Protein AF-U2KTI5-F1 (afdb_monomer_lite)

pLDDT: mean 80.04, std 19.04, range [37.47, 97.38]

Sequence (122 aa):
MKQLRLILVIILSACWVGSWAKGKQTITINGLTIGKSAKKITFSGEKAMITYADGSKQTENMGLIQLSFTYSTNGGIKKIETAGQKLVDNRLYNLNGQYVGTTLNGLSKGVYIVNGKKVVVK

Organism: NCBI:txid1395125

Structure (mmCIF, N/CA/C/O backbone):
data_AF-U2KTI5-F1
#
_entry.id   AF-U2KTI5-F1
#
loop_
_atom_site.group_PDB
_atom_site.id
_atom_site.type_symbol
_atom_site.label_atom_id
_atom_site.label_alt_id
_atom_site.label_comp_id
_atom_site.label_asym_id
_atom_site.label_entity_id
_atom_site.label_seq_id
_atom_site.pdbx_PDB_ins_code
_atom_site.Cartn_x
_atom_site.Cartn_y
_atom_site.Cartn_z
_atom_site.occupancy
_atom_site.B_iso_or_equiv
_atom_site.auth_seq_id
_atom_site.auth_comp_id
_atom_site.auth_asym_id
_atom_site.auth_atom_id
_atom_site.pdbx_PDB_model_num
ATOM 1 N N . MET A 1 1 ? -39.304 29.414 32.001 1.00 49.84 1 MET A N 1
ATOM 2 C CA . MET A 1 1 ? -38.518 29.739 30.781 1.00 49.84 1 MET A CA 1
ATOM 3 C C . MET A 1 1 ? -36.990 29.784 30.968 1.00 49.84 1 MET A C 1
ATOM 5 O O . MET A 1 1 ? -36.298 29.998 29.982 1.00 49.84 1 MET A O 1
ATOM 9 N N . LYS A 1 2 ? -36.426 29.578 32.174 1.00 47.81 2 LYS A N 1
ATOM 10 C CA . LYS A 1 2 ? -34.960 29.639 32.389 1.00 47.81 2 LYS A CA 1
ATOM 11 C C . LYS A 1 2 ? -34.228 28.293 32.242 1.00 47.81 2 LYS A C 1
ATOM 13 O O . LYS A 1 2 ? -33.089 28.296 31.804 1.00 47.81 2 LYS A O 1
ATOM 18 N N . GLN A 1 3 ? -34.899 27.160 32.468 1.00 47.25 3 GLN A N 1
ATOM 19 C CA . GLN A 1 3 ? -34.294 25.824 32.296 1.00 47.25 3 GLN A CA 1
ATOM 20 C C . GLN A 1 3 ? -34.323 25.312 30.845 1.00 47.25 3 GLN A C 1
ATOM 22 O O . GLN A 1 3 ? -33.566 24.423 30.475 1.00 47.25 3 GLN A O 1
ATOM 27 N N . LEU A 1 4 ? -35.159 25.915 29.991 1.00 41.03 4 LEU A N 1
ATOM 28 C CA . LEU A 1 4 ? -35.308 25.507 28.590 1.00 41.03 4 LEU A CA 1
ATOM 29 C C . LEU A 1 4 ? -34.203 26.083 27.683 1.00 41.03 4 LEU A C 1
ATOM 31 O O . LEU A 1 4 ? -33.927 25.541 26.621 1.00 41.03 4 LEU A O 1
ATOM 35 N N . ARG A 1 5 ? -33.524 27.153 28.123 1.00 48.78 5 ARG A N 1
ATOM 36 C CA . ARG A 1 5 ? -32.385 27.745 27.398 1.00 48.78 5 ARG A CA 1
ATOM 37 C C . ARG A 1 5 ? -31.052 27.058 27.701 1.00 48.78 5 ARG A C 1
ATOM 39 O O . ARG A 1 5 ? -30.115 27.231 26.935 1.00 48.78 5 ARG A O 1
ATOM 46 N N . LEU A 1 6 ? -30.975 26.259 28.768 1.00 42.41 6 LEU A N 1
ATOM 47 C CA . LEU A 1 6 ? -29.752 25.542 29.141 1.00 42.41 6 LEU A CA 1
ATOM 48 C C . LEU A 1 6 ? -29.602 24.211 28.381 1.00 42.41 6 LEU A C 1
ATOM 50 O O . LEU A 1 6 ? -28.490 23.796 28.079 1.00 42.41 6 LEU A O 1
ATOM 54 N N . ILE A 1 7 ? -30.715 23.587 27.981 1.00 48.72 7 ILE A N 1
ATOM 55 C CA . ILE A 1 7 ? -30.703 22.329 27.212 1.00 48.72 7 ILE A CA 1
ATOM 56 C C . ILE A 1 7 ? -30.399 22.570 25.722 1.00 48.72 7 ILE A C 1
ATOM 58 O O . ILE A 1 7 ? -29.814 21.713 25.065 1.00 48.72 7 ILE A O 1
ATOM 62 N N . LEU A 1 8 ? -30.692 23.763 25.191 1.00 40.72 8 LEU A N 1
ATOM 63 C CA . LEU A 1 8 ? -30.407 24.093 23.788 1.00 40.72 8 LEU A CA 1
ATOM 64 C C . LEU A 1 8 ? -28.921 24.413 23.524 1.00 40.72 8 LEU A C 1
ATOM 66 O O . LEU A 1 8 ? -28.464 24.296 22.393 1.00 40.72 8 LEU A O 1
ATOM 70 N N . VAL A 1 9 ? -28.143 24.763 24.554 1.00 46.03 9 VAL A N 1
ATOM 71 C CA . VAL A 1 9 ? -26.708 25.089 24.412 1.00 46.03 9 VAL A CA 1
ATOM 72 C C . VAL A 1 9 ? -25.822 23.835 24.441 1.00 46.03 9 VAL A C 1
ATOM 74 O O . VAL A 1 9 ? -24.767 23.818 23.815 1.00 46.03 9 VAL A O 1
ATOM 77 N N . ILE A 1 10 ? -26.270 22.749 25.079 1.00 49.56 10 ILE A N 1
ATOM 78 C CA . ILE A 1 10 ? -25.504 21.491 25.174 1.00 49.56 10 ILE A CA 1
ATOM 79 C C . ILE A 1 10 ? -25.596 20.667 23.874 1.00 49.56 10 ILE A C 1
ATOM 81 O O . ILE A 1 10 ? -24.689 19.904 23.556 1.00 49.56 10 ILE A O 1
ATOM 85 N N . ILE A 1 11 ? -26.642 20.863 23.063 1.00 46.25 11 ILE A N 1
ATOM 86 C CA . ILE A 1 11 ? -26.827 20.121 21.801 1.00 46.25 11 ILE A CA 1
ATOM 87 C C . ILE A 1 11 ? -26.007 20.734 20.645 1.00 46.25 11 ILE A C 1
ATOM 89 O O . ILE A 1 11 ? -25.688 20.044 19.680 1.00 46.25 11 ILE A O 1
ATOM 93 N N . LEU A 1 12 ? -25.578 21.997 20.755 1.00 44.44 12 LEU A N 1
ATOM 94 C CA . LEU A 1 12 ? -24.786 22.682 19.722 1.00 44.44 12 LEU A CA 1
ATOM 95 C C . LEU A 1 12 ? -23.259 22.605 19.918 1.00 44.44 12 LEU A C 1
ATOM 97 O O . LEU A 1 12 ? -22.524 23.042 19.035 1.00 44.44 12 LEU A O 1
ATOM 101 N N . SER A 1 13 ? -22.757 22.023 21.016 1.00 51.00 13 SER A N 1
ATOM 102 C CA . SER A 1 13 ? -21.311 21.972 21.308 1.00 51.00 13 SER A CA 1
ATOM 103 C C . SER A 1 13 ? -20.617 20.650 20.953 1.00 51.00 13 SER A C 1
ATOM 105 O O . SER A 1 13 ? -19.442 20.487 21.272 1.00 51.00 13 SER A O 1
ATOM 107 N N . ALA A 1 14 ? -21.304 19.693 20.322 1.00 46.16 14 ALA A N 1
ATOM 108 C CA . ALA A 1 14 ? -20.728 18.376 20.021 1.00 46.16 14 ALA A CA 1
ATOM 109 C C . ALA A 1 14 ? -20.259 18.205 18.566 1.00 46.16 14 ALA A C 1
ATOM 111 O O . ALA A 1 14 ? -19.732 17.151 18.214 1.00 46.16 14 ALA A O 1
ATOM 112 N N . CYS A 1 15 ? -20.388 19.227 17.714 1.00 45.28 15 CYS A N 1
ATOM 113 C CA . CYS A 1 15 ? -19.847 19.166 16.357 1.00 45.28 15 CYS A CA 1
ATOM 114 C C . CYS A 1 15 ? -18.360 19.557 16.355 1.00 45.28 15 CYS A C 1
ATOM 116 O O . CYS A 1 15 ? -17.952 20.562 15.774 1.00 45.28 15 CYS A O 1
ATOM 118 N N . TRP A 1 16 ? -17.527 18.751 17.022 1.00 37.47 16 TRP A N 1
ATOM 119 C CA . TRP A 1 16 ? -16.108 18.695 16.690 1.00 37.47 16 TRP A CA 1
ATOM 120 C C . TRP A 1 16 ? -15.980 18.055 15.310 1.00 37.47 16 TRP A C 1
ATOM 122 O O . TRP A 1 16 ? -15.803 16.847 15.161 1.00 37.47 16 TRP A O 1
ATOM 132 N N . VAL A 1 17 ? -16.066 18.892 14.281 1.00 46.31 17 VAL A N 1
ATOM 133 C CA . VAL A 1 17 ? -15.592 18.569 12.938 1.00 46.31 17 VAL A CA 1
ATOM 134 C C . VAL A 1 17 ? -14.066 18.507 12.970 1.00 46.31 17 VAL A C 1
ATOM 136 O O . VAL A 1 17 ? -13.360 19.411 12.530 1.00 46.31 17 VAL A O 1
ATOM 139 N N . GLY A 1 18 ? -13.534 17.424 13.537 1.00 53.00 18 GLY A N 1
ATOM 140 C CA . GLY A 1 18 ? -12.148 17.050 13.306 1.00 53.00 18 GLY A CA 1
ATOM 141 C C . GLY A 1 18 ? -11.966 16.899 11.800 1.00 53.00 18 GLY A C 1
ATOM 142 O O . GLY A 1 18 ? -12.618 16.064 11.179 1.00 53.00 18 GLY A O 1
ATOM 143 N N . SER A 1 19 ? -11.132 17.737 11.190 1.00 49.94 19 SER A N 1
ATOM 144 C CA . SER A 1 19 ? -10.682 17.506 9.821 1.00 49.94 19 SER A CA 1
ATOM 145 C C . SER A 1 19 ? -9.795 16.271 9.839 1.00 49.94 19 SER A C 1
ATOM 147 O O . SER A 1 19 ? -8.612 16.334 10.169 1.00 49.94 19 SER A O 1
ATOM 149 N N . TRP A 1 20 ? -10.385 15.124 9.526 1.00 52.97 20 TRP A N 1
ATOM 150 C CA . TRP A 1 20 ? -9.631 13.912 9.275 1.00 52.97 20 TRP A CA 1
ATOM 151 C C . TRP A 1 20 ? -8.866 14.140 7.974 1.00 52.97 20 TRP A C 1
ATOM 153 O O . TRP A 1 20 ? -9.464 14.382 6.922 1.00 52.97 20 TRP A O 1
ATOM 163 N N . ALA A 1 21 ? -7.532 14.069 8.035 1.00 49.94 21 ALA A N 1
ATOM 164 C CA . ALA A 1 21 ? -6.719 13.832 6.843 1.00 49.94 21 ALA A CA 1
ATOM 165 C C . ALA A 1 21 ? -7.380 12.714 6.025 1.00 49.94 21 ALA A C 1
ATOM 167 O O . ALA A 1 21 ? -7.980 11.844 6.651 1.00 49.94 21 ALA A O 1
ATOM 168 N N . LYS A 1 22 ? -7.294 12.733 4.678 1.00 56.19 22 LYS A N 1
ATOM 169 C CA . LYS A 1 22 ? -7.894 11.729 3.763 1.00 56.19 22 LYS A CA 1
ATOM 170 C C . LYS A 1 22 ? -7.481 10.303 4.160 1.00 56.19 22 LYS A C 1
ATOM 172 O O . LYS A 1 22 ? -6.574 9.700 3.587 1.00 56.19 22 LYS A O 1
ATOM 177 N N . GLY A 1 23 ? -8.141 9.790 5.186 1.00 57.38 23 GLY A N 1
ATOM 178 C CA . GLY A 1 23 ? -7.891 8.530 5.829 1.00 57.38 23 GLY A CA 1
ATOM 179 C C . GLY A 1 23 ? -8.506 7.514 4.914 1.00 57.38 23 GLY A C 1
ATOM 180 O O . GLY A 1 23 ? -9.719 7.431 4.778 1.00 57.38 23 GLY A O 1
ATOM 181 N N . LYS A 1 24 ? -7.648 6.762 4.240 1.00 75.56 24 LYS A N 1
ATOM 182 C CA . LYS A 1 24 ? -8.062 5.663 3.377 1.00 75.56 24 LYS A CA 1
ATOM 183 C C . LYS A 1 24 ? -8.707 4.526 4.172 1.00 75.56 24 LYS A C 1
ATOM 185 O O . LYS A 1 24 ? -9.164 3.585 3.555 1.00 75.56 24 LYS A O 1
ATOM 190 N N . GLN A 1 25 ? -8.715 4.588 5.504 1.00 86.00 25 GLN A N 1
ATOM 191 C CA . GLN A 1 25 ? -9.326 3.613 6.397 1.00 86.00 25 GLN A CA 1
ATOM 192 C C . GLN A 1 25 ? -10.706 4.103 6.852 1.00 86.00 25 GLN A C 1
ATOM 194 O O . GLN A 1 25 ? -10.823 5.193 7.407 1.00 86.00 25 GLN A O 1
ATOM 199 N N . THR A 1 26 ? -11.724 3.270 6.670 1.00 88.44 26 THR A N 1
ATOM 200 C CA . THR A 1 26 ? -13.082 3.470 7.185 1.00 88.44 26 THR A CA 1
ATOM 201 C C . THR A 1 26 ? -13.400 2.350 8.163 1.00 88.44 26 THR A C 1
ATOM 203 O O . THR A 1 26 ? -13.240 1.175 7.832 1.00 88.44 26 THR A O 1
ATOM 206 N N . ILE A 1 27 ? -13.830 2.718 9.368 1.00 90.31 27 ILE A N 1
ATOM 207 C CA . ILE A 1 27 ? -14.256 1.783 10.411 1.00 90.31 27 ILE A CA 1
ATOM 208 C C . ILE A 1 27 ? -15.756 1.956 10.591 1.00 90.31 27 ILE A C 1
ATOM 210 O O . ILE A 1 27 ? -16.210 3.072 10.837 1.00 90.31 27 ILE A O 1
ATOM 214 N N . THR A 1 28 ? -16.502 0.862 10.516 1.00 91.50 28 THR A N 1
ATOM 215 C CA . THR A 1 28 ? -17.936 0.840 10.800 1.00 91.50 28 THR A CA 1
ATOM 216 C C . THR A 1 28 ? -18.194 -0.155 11.920 1.00 91.50 28 THR A C 1
ATOM 218 O O . THR A 1 28 ? -17.706 -1.282 11.869 1.00 91.50 28 THR A O 1
ATOM 221 N N . ILE A 1 29 ? -18.953 0.252 12.933 1.00 92.25 29 ILE A N 1
ATOM 222 C CA . ILE A 1 29 ? -19.371 -0.609 14.039 1.00 92.25 29 ILE A CA 1
ATOM 223 C C . ILE A 1 29 ? -20.884 -0.533 14.142 1.00 92.25 29 ILE A C 1
ATOM 225 O O . ILE A 1 29 ? -21.434 0.555 14.301 1.00 92.25 29 ILE A O 1
ATOM 229 N N . ASN A 1 30 ? -21.557 -1.679 14.044 1.00 91.88 30 ASN A N 1
ATOM 230 C CA . ASN A 1 30 ? -23.020 -1.757 14.079 1.00 91.88 30 ASN A CA 1
ATOM 231 C C . ASN A 1 30 ? -23.686 -0.804 13.058 1.00 91.88 30 ASN A C 1
ATOM 233 O O . ASN A 1 30 ? -24.645 -0.099 13.361 1.00 91.88 30 ASN A O 1
ATOM 237 N N . GLY A 1 31 ? -23.102 -0.705 11.859 1.00 88.88 31 GLY A N 1
ATOM 238 C CA . GLY A 1 31 ? -23.564 0.196 10.796 1.00 88.88 31 GLY A CA 1
ATOM 239 C C . GLY A 1 31 ? -23.189 1.676 10.963 1.00 88.88 31 GLY A C 1
ATOM 240 O O . GLY A 1 31 ? -23.404 2.453 10.036 1.00 88.88 31 GLY A O 1
ATOM 241 N N . LEU A 1 32 ? -22.589 2.079 12.088 1.00 90.25 32 LEU A N 1
ATOM 242 C CA . LEU A 1 32 ? -22.170 3.459 12.340 1.00 90.25 32 LEU A CA 1
ATOM 243 C C . LEU A 1 32 ? -20.698 3.670 11.991 1.00 90.25 32 LEU A C 1
ATOM 245 O O . LEU A 1 32 ? -19.819 2.969 12.496 1.00 90.25 32 LEU A O 1
ATOM 249 N N . THR A 1 33 ? -20.420 4.670 11.156 1.00 89.44 33 THR A N 1
ATOM 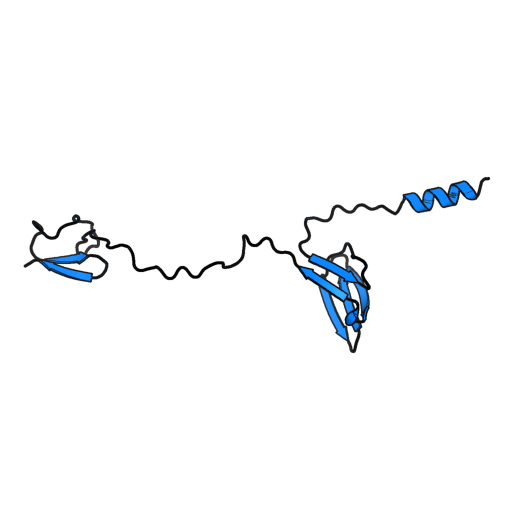250 C CA . THR A 1 33 ? -19.048 5.057 10.817 1.00 89.44 33 THR A CA 1
ATOM 251 C C . THR A 1 33 ? -18.372 5.711 12.014 1.00 89.44 33 THR A C 1
ATOM 253 O O . THR A 1 33 ? -18.821 6.738 12.522 1.00 89.44 33 THR A O 1
ATOM 256 N N . ILE A 1 34 ? -17.242 5.149 12.426 1.00 89.25 34 ILE A N 1
ATOM 257 C CA . ILE A 1 34 ? -16.397 5.703 13.473 1.00 89.25 34 ILE A CA 1
ATOM 258 C C . ILE A 1 34 ? -15.352 6.596 12.813 1.00 89.25 34 ILE A C 1
ATOM 260 O O . ILE A 1 34 ? -14.467 6.125 12.097 1.00 89.25 34 ILE A O 1
ATOM 264 N N . GLY A 1 35 ? -15.429 7.898 13.081 1.00 86.69 35 GLY A N 1
ATOM 265 C CA . GLY A 1 35 ? -14.373 8.845 12.737 1.00 86.69 35 GLY A CA 1
ATOM 266 C C . GLY A 1 35 ? -13.186 8.643 13.668 1.00 86.69 35 GLY A C 1
ATOM 267 O O . GLY A 1 35 ? -13.007 9.440 14.572 1.00 86.69 35 GLY A O 1
ATOM 268 N N . LYS A 1 36 ? -12.461 7.529 13.528 1.00 89.56 36 LYS A N 1
ATOM 269 C CA . LYS A 1 36 ? -11.179 7.214 14.175 1.00 89.56 36 LYS A CA 1
ATOM 270 C C . LYS A 1 36 ? -10.382 6.286 13.267 1.00 89.56 36 LYS A C 1
ATOM 272 O O . LYS A 1 36 ? -10.930 5.637 12.382 1.00 89.56 36 LYS A O 1
ATOM 277 N N . SER A 1 37 ? -9.081 6.188 13.512 1.00 89.50 37 SER A N 1
ATOM 278 C CA . SER A 1 37 ? -8.212 5.225 12.829 1.00 89.50 37 SER A CA 1
ATOM 279 C C . SER A 1 37 ? -7.782 4.128 13.794 1.00 89.50 37 SER A C 1
ATOM 281 O O . SER A 1 37 ? -7.489 4.404 14.959 1.00 89.50 37 SER A O 1
ATOM 283 N N . ALA A 1 38 ? -7.747 2.883 13.328 1.00 92.06 38 ALA A N 1
ATOM 284 C CA . ALA A 1 38 ? -7.369 1.733 14.139 1.00 92.06 38 ALA A CA 1
ATOM 285 C C . ALA A 1 38 ? -5.843 1.617 14.205 1.00 92.06 38 ALA A C 1
ATOM 287 O O . ALA A 1 38 ? -5.165 1.641 13.180 1.00 92.06 38 ALA A O 1
ATOM 288 N N . LYS A 1 39 ? -5.313 1.450 15.417 1.00 93.56 39 LYS A N 1
ATOM 289 C CA . LYS A 1 39 ? -3.892 1.215 15.702 1.00 93.56 39 LYS A CA 1
ATOM 290 C C . LYS A 1 39 ? -3.595 -0.264 15.937 1.00 93.56 39 LYS A C 1
ATOM 292 O O . LYS A 1 39 ? -2.554 -0.758 15.519 1.00 93.56 39 LYS A O 1
ATOM 297 N N . LYS A 1 40 ? -4.489 -0.968 16.633 1.00 94.75 40 LYS A N 1
ATOM 298 C CA . LYS A 1 40 ? -4.360 -2.397 16.949 1.00 94.75 40 LYS A CA 1
ATOM 299 C C . LYS A 1 40 ? -5.745 -3.017 17.052 1.00 94.75 40 LYS A C 1
ATOM 301 O O . LYS A 1 40 ? -6.647 -2.386 17.589 1.00 94.75 40 LYS A O 1
ATOM 306 N N . ILE A 1 41 ? -5.894 -4.253 16.592 1.00 95.44 41 ILE A N 1
ATOM 307 C CA . ILE A 1 41 ? -7.093 -5.058 16.824 1.00 95.44 41 ILE A CA 1
ATOM 308 C C . ILE A 1 41 ? -6.658 -6.328 17.551 1.00 95.44 41 ILE A C 1
ATOM 310 O O . ILE A 1 41 ? -5.652 -6.936 17.188 1.00 95.44 41 ILE A O 1
ATOM 314 N N . THR A 1 42 ? -7.375 -6.698 18.605 1.00 96.94 42 THR A N 1
ATOM 315 C CA . THR A 1 42 ? -7.163 -7.950 19.340 1.00 96.94 42 THR A CA 1
ATOM 316 C C . THR A 1 42 ? -8.458 -8.729 19.409 1.00 96.94 42 THR A C 1
ATOM 318 O O . THR A 1 42 ? -9.495 -8.152 19.725 1.00 96.94 42 THR A O 1
ATOM 321 N N . PHE A 1 43 ? -8.379 -10.030 19.167 1.00 96.38 43 PHE A N 1
ATOM 322 C CA . PHE A 1 43 ? -9.524 -10.932 19.145 1.00 96.38 43 PHE A CA 1
ATOM 323 C C . PHE A 1 43 ? -9.506 -11.811 20.395 1.00 96.38 43 PHE A C 1
ATOM 325 O O . PHE A 1 43 ? -8.444 -12.280 20.803 1.00 96.38 43 PHE A O 1
ATOM 332 N N . SER A 1 44 ? -10.668 -11.999 21.016 1.00 95.31 44 SER A N 1
ATOM 333 C CA . SER A 1 44 ? -10.849 -12.883 22.166 1.00 95.31 44 SER A CA 1
ATOM 334 C C . SER A 1 44 ? -12.258 -13.468 22.137 1.00 95.31 44 SER A C 1
ATOM 336 O O . SER A 1 44 ? -13.245 -12.742 22.295 1.00 95.31 44 SER A O 1
ATOM 338 N N . GLY A 1 45 ? -12.350 -14.778 21.898 1.00 95.12 45 GLY A N 1
ATOM 339 C CA . GLY A 1 45 ? -13.623 -15.443 21.621 1.00 95.12 45 GLY A CA 1
ATOM 340 C C . GLY A 1 45 ? -14.337 -14.793 20.433 1.00 95.12 45 GLY A C 1
ATOM 341 O O . GLY A 1 45 ? -13.737 -14.583 19.384 1.00 95.12 45 GLY A O 1
ATOM 342 N N . GLU A 1 46 ? -15.603 -14.428 20.625 1.00 95.81 46 GLU A N 1
ATOM 343 C CA . GLU A 1 46 ? -16.456 -13.790 19.607 1.00 95.81 46 GLU A CA 1
ATOM 344 C C . GLU A 1 46 ? -16.291 -12.262 19.517 1.00 95.81 46 GLU A C 1
ATOM 346 O O . GLU A 1 46 ? -16.959 -11.591 18.723 1.00 95.81 46 GLU A O 1
ATOM 351 N N . LYS A 1 47 ? -15.439 -11.676 20.366 1.00 96.50 47 LYS A N 1
ATOM 352 C CA . LYS A 1 47 ? -15.272 -10.225 20.479 1.00 96.50 47 LYS A CA 1
ATOM 353 C C . LYS A 1 47 ? -13.941 -9.774 19.898 1.00 96.50 47 LYS A C 1
ATOM 355 O O . LYS A 1 47 ? -12.912 -10.436 20.033 1.00 96.50 47 LYS A O 1
ATOM 360 N N . ALA A 1 48 ? -13.953 -8.583 19.318 1.00 96.50 48 ALA A N 1
ATOM 361 C CA . ALA A 1 48 ? -12.762 -7.862 18.906 1.00 96.50 48 ALA A CA 1
ATOM 362 C C . ALA A 1 48 ? -12.683 -6.528 19.646 1.00 96.50 48 ALA A C 1
ATOM 364 O O . ALA A 1 48 ? -13.662 -5.791 19.737 1.00 96.50 48 ALA A O 1
ATOM 365 N N . MET A 1 49 ? -11.496 -6.216 20.161 1.00 96.38 49 MET A N 1
ATOM 366 C CA . MET A 1 49 ? -11.171 -4.912 20.720 1.00 96.38 49 MET A CA 1
ATOM 367 C C . MET A 1 49 ? -10.305 -4.139 19.734 1.00 96.38 49 MET A C 1
ATOM 369 O O . MET A 1 49 ? -9.195 -4.558 19.398 1.00 96.38 49 MET A O 1
ATOM 373 N N . ILE A 1 50 ? -10.797 -2.981 19.315 1.00 96.12 50 ILE A N 1
ATOM 374 C CA . ILE A 1 50 ? -10.068 -2.009 18.514 1.00 96.12 50 ILE A CA 1
ATOM 375 C C . ILE A 1 50 ? -9.424 -1.017 19.475 1.00 96.12 50 ILE A C 1
ATOM 377 O O . ILE A 1 50 ? -10.099 -0.374 20.270 1.00 96.12 50 ILE A O 1
ATOM 381 N N . THR A 1 51 ? -8.104 -0.893 19.408 1.00 96.62 51 THR A N 1
ATOM 382 C CA . THR A 1 51 ? -7.369 0.238 19.973 1.00 96.62 51 THR A CA 1
ATOM 383 C C . THR A 1 51 ? -7.171 1.255 18.863 1.00 96.62 51 THR A C 1
ATOM 385 O O . THR A 1 51 ? -6.552 0.942 17.843 1.00 96.62 51 THR A O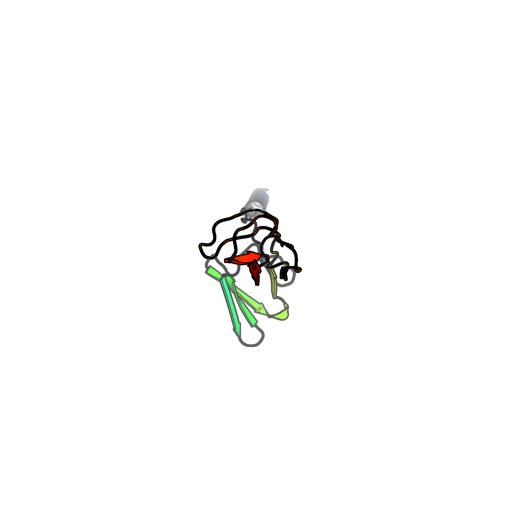 1
ATOM 388 N N . TYR A 1 52 ? -7.690 2.459 19.050 1.00 94.62 52 TYR A N 1
ATOM 389 C CA . TYR A 1 52 ? -7.589 3.548 18.092 1.00 94.62 52 TYR A CA 1
ATOM 390 C C . TYR A 1 52 ? -6.249 4.289 18.210 1.00 94.62 52 TYR A C 1
ATOM 392 O O . TYR A 1 52 ? -5.484 4.109 19.162 1.00 94.62 52 TYR A O 1
ATOM 400 N N . ALA A 1 53 ? -5.941 5.119 17.215 1.00 91.75 53 ALA A N 1
ATOM 401 C CA . ALA A 1 53 ? -4.719 5.920 17.171 1.00 91.75 53 ALA A CA 1
ATOM 402 C C . ALA A 1 53 ? -4.608 6.912 18.343 1.00 91.75 53 ALA A C 1
ATOM 404 O O . ALA A 1 53 ? -3.505 7.133 18.838 1.00 91.75 53 ALA A O 1
ATOM 405 N N . ASP A 1 54 ? -5.740 7.429 18.830 1.00 92.06 54 ASP A N 1
ATOM 406 C CA . ASP A 1 54 ? -5.833 8.296 20.015 1.00 92.06 54 ASP A CA 1
ATOM 407 C C . ASP A 1 54 ? -5.677 7.536 21.350 1.00 92.06 54 ASP A C 1
ATOM 409 O O . ASP A 1 54 ? -5.755 8.129 22.421 1.00 92.06 54 ASP A O 1
ATOM 413 N N . GLY A 1 55 ? -5.466 6.216 21.301 1.00 92.94 55 GLY A N 1
ATOM 414 C CA . GLY A 1 55 ? -5.322 5.352 22.472 1.00 92.94 55 GLY A CA 1
ATOM 415 C C . GLY A 1 55 ? -6.642 4.881 23.085 1.00 92.94 55 GLY A C 1
ATOM 416 O O . GLY A 1 55 ? -6.616 3.986 23.934 1.00 92.94 55 GLY A O 1
ATOM 417 N N . SER A 1 56 ? -7.788 5.410 22.643 1.00 95.12 56 SER A N 1
ATOM 418 C CA . SER A 1 56 ? -9.096 4.915 23.074 1.00 95.12 56 SER A CA 1
ATOM 419 C C . SER A 1 56 ? -9.328 3.483 22.588 1.00 95.12 56 SER A C 1
ATOM 421 O O . SER A 1 56 ? -8.709 3.017 21.626 1.00 95.12 56 SER A O 1
ATOM 423 N N . LYS A 1 57 ? -10.201 2.753 23.284 1.00 95.62 57 LYS A N 1
ATOM 424 C CA . LYS A 1 57 ? -10.472 1.339 23.017 1.00 95.62 57 LYS A CA 1
ATOM 425 C C . LYS A 1 57 ? -11.968 1.105 22.912 1.00 95.62 57 LYS A C 1
ATOM 427 O O . LYS A 1 57 ? -12.731 1.721 23.648 1.00 95.62 57 LYS A O 1
ATOM 432 N N . GLN A 1 58 ? -12.367 0.195 22.036 1.00 94.00 58 GLN A N 1
ATOM 433 C CA . GLN A 1 58 ? -13.753 -0.235 21.896 1.00 94.00 58 GLN A CA 1
ATOM 434 C C . GLN A 1 58 ? -13.799 -1.734 21.623 1.00 94.00 58 GLN A C 1
ATOM 436 O O . GLN A 1 58 ? -13.056 -2.220 20.774 1.00 94.00 58 GLN A O 1
ATOM 441 N N . THR A 1 59 ? -14.653 -2.448 22.353 1.00 96.81 59 THR A N 1
ATOM 442 C CA . THR A 1 59 ? -14.804 -3.902 22.256 1.00 96.81 59 THR A CA 1
ATOM 443 C C . THR A 1 59 ? -16.211 -4.230 21.808 1.00 96.81 59 THR A C 1
ATOM 445 O O . THR A 1 59 ? -17.159 -3.876 22.498 1.00 96.81 59 THR A O 1
ATOM 448 N N . GLU A 1 60 ? -16.336 -4.938 20.693 1.00 96.00 60 GLU A N 1
ATOM 449 C CA . GLU A 1 60 ? -17.625 -5.294 20.099 1.00 96.00 60 GLU A CA 1
ATOM 450 C C . GLU A 1 60 ? -17.594 -6.724 19.569 1.00 96.00 60 GLU A C 1
ATOM 452 O O . GLU A 1 60 ? -16.532 -7.348 19.469 1.00 96.00 60 GLU A O 1
ATOM 457 N N . ASN A 1 61 ? -18.766 -7.259 19.230 1.00 97.06 61 ASN A N 1
ATOM 458 C CA . ASN A 1 61 ? -18.844 -8.529 18.518 1.00 97.06 61 ASN A CA 1
ATOM 459 C C . ASN A 1 61 ? -18.171 -8.393 17.139 1.00 97.06 61 ASN A C 1
ATOM 461 O O . ASN A 1 61 ? -18.398 -7.413 16.427 1.00 97.06 61 ASN A O 1
ATOM 465 N N . MET A 1 62 ? -17.359 -9.381 16.756 1.00 94.62 62 MET A N 1
ATOM 466 C CA . MET A 1 62 ? -16.635 -9.382 15.480 1.00 94.62 62 MET A CA 1
ATOM 467 C C . MET A 1 62 ? -17.560 -9.209 14.269 1.00 94.62 62 MET A C 1
ATOM 469 O O . MET A 1 62 ? -17.183 -8.528 13.320 1.00 94.62 62 MET A O 1
ATOM 473 N N . GLY A 1 63 ? -18.776 -9.762 14.318 1.00 93.75 63 GLY A N 1
ATOM 474 C CA . GLY A 1 63 ? -19.753 -9.663 13.231 1.00 93.75 63 GLY A CA 1
ATOM 475 C C . GLY A 1 63 ? -20.309 -8.255 13.000 1.00 93.75 63 GLY A C 1
ATOM 476 O O . GLY A 1 63 ? -20.903 -7.998 11.958 1.00 93.75 63 GLY A O 1
ATOM 477 N N . LEU A 1 64 ? -20.109 -7.332 13.946 1.00 94.31 64 LEU A N 1
ATOM 478 C CA . LEU A 1 64 ? -20.580 -5.948 13.847 1.00 94.31 64 LEU A CA 1
ATOM 479 C C . LEU A 1 64 ? -19.491 -4.977 13.388 1.00 94.31 64 LEU A C 1
ATOM 481 O O . LEU A 1 64 ? -19.793 -3.807 13.152 1.00 94.31 64 LEU A O 1
ATOM 485 N N . ILE A 1 65 ? -18.241 -5.433 13.290 1.00 93.94 65 ILE A N 1
ATOM 486 C CA . ILE A 1 65 ? -17.091 -4.596 12.954 1.00 93.94 65 ILE A CA 1
ATOM 487 C C . ILE A 1 65 ? -16.749 -4.780 11.478 1.00 93.94 65 ILE A C 1
ATOM 489 O O . ILE A 1 65 ? -16.441 -5.879 11.024 1.00 93.94 65 ILE A O 1
ATOM 493 N N . GLN A 1 66 ? -16.707 -3.676 10.741 1.00 92.38 66 GLN A N 1
ATOM 494 C CA . GLN A 1 66 ? -16.220 -3.630 9.370 1.00 92.38 66 GLN A CA 1
ATOM 495 C C . GLN A 1 66 ? -15.047 -2.658 9.267 1.00 92.38 66 GLN A C 1
ATOM 497 O O . GLN A 1 66 ? -15.092 -1.534 9.768 1.00 92.38 66 GLN A O 1
ATOM 502 N N . LEU A 1 67 ? -13.999 -3.097 8.572 1.00 91.62 67 LEU A N 1
ATOM 503 C CA . LEU A 1 67 ? -12.816 -2.302 8.288 1.00 91.62 67 LEU A CA 1
ATOM 504 C C . LEU A 1 67 ? -12.588 -2.270 6.779 1.00 91.62 67 LEU A C 1
ATOM 506 O O . LEU A 1 67 ? -12.344 -3.308 6.170 1.00 91.62 67 LEU A O 1
ATOM 510 N N . SER A 1 68 ? -12.665 -1.085 6.184 1.00 87.94 68 SER A N 1
ATOM 511 C CA . SER A 1 68 ? -12.455 -0.882 4.749 1.00 87.94 68 SER A CA 1
ATOM 512 C C . SER A 1 68 ? -11.234 -0.009 4.506 1.00 87.94 68 SER A C 1
ATOM 514 O O . SER A 1 68 ? -11.001 0.954 5.237 1.00 87.94 68 SER A O 1
ATOM 516 N N . PHE A 1 69 ? -10.465 -0.331 3.466 1.00 86.06 69 PHE A N 1
ATOM 517 C CA . PHE A 1 69 ? -9.304 0.448 3.051 1.00 86.06 69 PHE A CA 1
ATOM 518 C C . PHE A 1 69 ? -9.402 0.821 1.570 1.00 86.06 69 PHE A C 1
ATOM 520 O O . PHE A 1 69 ? -9.400 -0.047 0.702 1.00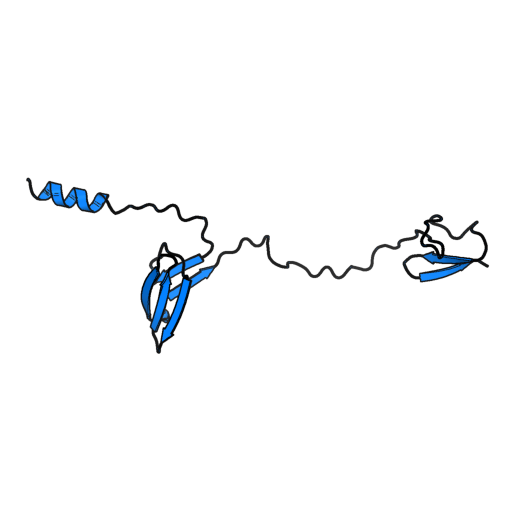 86.06 69 PHE A O 1
ATOM 527 N N . THR A 1 70 ? -9.439 2.114 1.268 1.00 79.38 70 THR A N 1
ATOM 528 C CA . THR A 1 70 ? -9.549 2.641 -0.093 1.00 79.38 70 THR A CA 1
ATOM 529 C C . THR A 1 70 ? -8.209 3.197 -0.545 1.00 79.38 70 THR A C 1
ATOM 531 O O . THR A 1 70 ? -7.854 4.340 -0.258 1.00 79.38 70 THR A O 1
ATOM 534 N N . TYR A 1 71 ? -7.441 2.414 -1.293 1.00 70.31 71 TYR A N 1
ATOM 535 C CA . TYR A 1 71 ? -6.211 2.900 -1.911 1.00 70.31 71 TYR A CA 1
ATOM 536 C C . TYR A 1 71 ? -6.498 3.472 -3.300 1.00 70.31 71 TYR A C 1
ATOM 538 O O . TYR A 1 71 ? -7.172 2.850 -4.114 1.00 70.31 71 TYR A O 1
ATOM 546 N N . SER A 1 72 ? -5.950 4.656 -3.596 1.00 66.88 72 SER A N 1
ATOM 547 C CA . SER A 1 72 ? -5.849 5.108 -4.986 1.00 66.88 72 SER A CA 1
ATOM 548 C C . SER A 1 72 ? -4.963 4.117 -5.736 1.00 66.88 72 SER A C 1
ATOM 550 O O . SER A 1 72 ? -3.855 3.811 -5.289 1.00 66.88 72 SER A O 1
ATOM 552 N N . THR A 1 73 ? -5.460 3.606 -6.859 1.00 63.31 73 THR A N 1
ATOM 553 C CA . THR A 1 73 ? -4.821 2.537 -7.633 1.00 63.31 73 THR A CA 1
ATOM 554 C C . THR A 1 73 ? -3.496 2.966 -8.268 1.00 63.31 73 THR A C 1
ATOM 556 O O . THR A 1 73 ? -2.847 2.149 -8.906 1.00 63.31 73 THR A O 1
ATOM 559 N N . ASN A 1 74 ? -3.046 4.212 -8.099 1.00 61.88 74 ASN A N 1
ATOM 560 C CA . ASN A 1 74 ? -1.808 4.736 -8.685 1.00 61.88 74 ASN A CA 1
ATOM 561 C C . ASN A 1 74 ? -0.507 4.174 -8.071 1.00 61.88 74 ASN A C 1
ATOM 563 O O . ASN A 1 74 ? 0.558 4.506 -8.574 1.00 61.88 74 ASN A O 1
ATOM 567 N N . GLY A 1 75 ? -0.566 3.348 -7.018 1.00 64.00 75 GLY A N 1
ATOM 568 C CA . GLY A 1 75 ? 0.626 2.838 -6.313 1.00 64.00 75 GL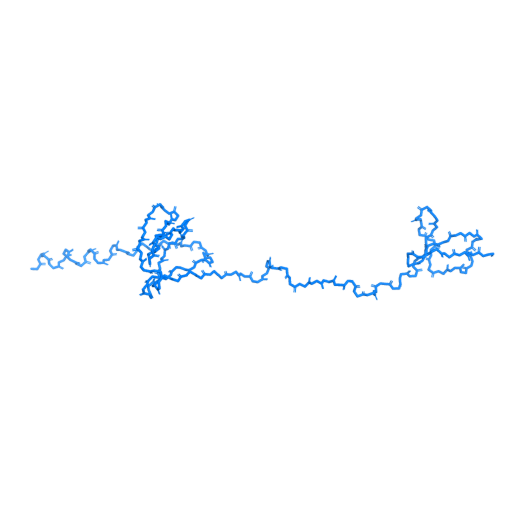Y A CA 1
ATOM 569 C C . GLY A 1 75 ? 0.817 1.315 -6.299 1.00 64.00 75 GLY A C 1
ATOM 570 O O . GLY A 1 75 ? 1.724 0.840 -5.626 1.00 64.00 75 GLY A O 1
ATOM 571 N N . GLY A 1 76 ? -0.039 0.542 -6.976 1.00 68.25 76 GLY A N 1
ATOM 572 C CA . GLY A 1 76 ? 0.101 -0.920 -7.062 1.00 68.25 76 GLY A CA 1
ATOM 573 C C . GLY A 1 76 ? 0.966 -1.362 -8.247 1.00 68.25 76 GLY A C 1
ATOM 574 O O . GLY A 1 76 ? 1.048 -0.653 -9.249 1.00 68.25 76 GLY A O 1
ATOM 575 N N . ILE A 1 77 ? 1.572 -2.552 -8.172 1.00 73.56 77 ILE A N 1
ATOM 576 C CA . ILE A 1 77 ? 2.234 -3.181 -9.327 1.00 73.56 77 ILE A CA 1
ATOM 577 C C . ILE A 1 77 ? 1.141 -3.564 -10.338 1.00 73.56 77 ILE A C 1
ATOM 579 O O . ILE A 1 77 ? 0.374 -4.492 -10.100 1.00 73.56 77 ILE A O 1
ATOM 583 N N . LYS A 1 78 ? 1.021 -2.809 -11.439 1.00 68.12 78 LYS A N 1
ATOM 584 C CA . LYS A 1 78 ? -0.093 -2.947 -12.400 1.00 68.12 78 LYS A CA 1
ATOM 585 C C . LYS A 1 78 ? 0.160 -3.933 -13.537 1.00 68.12 78 LYS A C 1
ATOM 587 O O . LYS A 1 78 ? -0.795 -4.404 -14.145 1.00 68.12 78 LYS A O 1
ATOM 592 N N . LYS A 1 79 ? 1.422 -4.186 -13.886 1.00 71.00 79 LYS A N 1
ATOM 593 C CA . LYS A 1 79 ? 1.779 -4.928 -15.097 1.00 71.00 79 LYS A CA 1
ATOM 594 C C . LYS A 1 79 ? 3.179 -5.516 -14.961 1.00 71.00 79 LYS A C 1
ATOM 596 O O . LYS A 1 79 ? 4.108 -4.796 -14.610 1.00 71.00 79 LYS A O 1
ATOM 601 N N . ILE A 1 80 ? 3.327 -6.801 -15.271 1.00 68.50 80 ILE A N 1
ATOM 602 C CA . ILE A 1 80 ? 4.630 -7.361 -15.629 1.00 68.50 80 ILE A CA 1
ATOM 603 C C . ILE A 1 80 ? 4.849 -6.943 -17.080 1.00 68.50 80 ILE A C 1
ATOM 605 O O . ILE A 1 80 ? 4.176 -7.444 -17.981 1.00 68.50 80 ILE A O 1
ATOM 609 N N . GLU A 1 81 ? 5.736 -5.981 -17.317 1.00 63.56 81 GLU A N 1
ATOM 610 C CA . GLU A 1 81 ? 6.267 -5.781 -18.659 1.00 63.56 81 GLU A CA 1
ATOM 611 C C . GLU A 1 81 ? 7.207 -6.948 -18.936 1.00 63.56 81 GLU A C 1
ATOM 613 O O . GLU A 1 81 ? 8.407 -6.888 -18.685 1.00 63.56 81 GLU A O 1
ATOM 618 N N . THR A 1 82 ? 6.662 -8.063 -19.429 1.00 59.88 82 THR A N 1
ATOM 619 C CA . THR A 1 82 ? 7.492 -8.955 -20.228 1.00 59.88 82 THR A CA 1
ATOM 620 C C . THR A 1 82 ? 7.987 -8.068 -21.351 1.00 59.88 82 THR A C 1
ATOM 622 O O . THR A 1 82 ? 7.158 -7.526 -22.084 1.00 59.88 82 THR A O 1
ATOM 625 N N . ALA A 1 83 ? 9.299 -7.834 -21.419 1.00 59.34 83 ALA A N 1
ATOM 626 C CA . ALA A 1 83 ? 9.914 -7.138 -22.531 1.00 59.34 83 ALA A CA 1
ATOM 627 C C . ALA A 1 83 ? 9.498 -7.897 -23.793 1.00 59.34 83 ALA A C 1
ATOM 629 O O . ALA A 1 83 ? 10.100 -8.908 -24.154 1.00 59.34 83 ALA A O 1
ATOM 630 N N . GLY A 1 84 ? 8.391 -7.469 -24.404 1.00 55.31 84 GLY A N 1
ATOM 631 C CA . GLY A 1 84 ? 7.980 -7.936 -25.707 1.00 55.31 84 GLY A CA 1
ATOM 632 C C . GLY A 1 84 ? 9.201 -7.710 -26.567 1.00 55.31 84 GLY A C 1
ATOM 633 O O . GLY A 1 84 ? 9.702 -6.589 -26.607 1.00 55.31 84 GLY A O 1
ATOM 634 N N . GLN A 1 85 ? 9.744 -8.796 -27.112 1.00 59.31 85 GLN A N 1
ATOM 635 C CA . GLN A 1 85 ? 10.966 -8.812 -27.900 1.00 59.31 85 GLN A CA 1
ATOM 636 C C . GLN A 1 85 ? 10.926 -7.700 -28.945 1.00 59.31 85 GLN A C 1
ATOM 638 O O . GLN A 1 85 ? 10.396 -7.879 -30.039 1.00 59.31 85 GLN A O 1
ATOM 643 N N . LYS A 1 86 ? 11.461 -6.531 -28.613 1.00 62.56 86 LYS A N 1
ATOM 644 C CA . LYS A 1 86 ? 11.672 -5.469 -29.577 1.00 62.56 86 LYS A CA 1
ATOM 645 C C . LYS A 1 86 ? 12.619 -4.444 -28.993 1.00 62.56 86 LYS A C 1
ATOM 647 O O . LYS A 1 86 ? 12.199 -3.520 -28.315 1.00 62.56 86 LYS A O 1
ATOM 652 N N . LEU A 1 87 ? 13.885 -4.579 -29.357 1.00 55.91 87 LEU A N 1
ATOM 653 C CA . LEU A 1 87 ? 14.413 -3.745 -30.426 1.00 55.91 87 LEU A CA 1
ATOM 654 C C . LEU A 1 87 ? 15.222 -4.669 -31.336 1.00 55.91 87 LEU A C 1
ATOM 656 O O . LEU A 1 87 ? 16.108 -5.378 -30.870 1.00 55.91 87 LEU A O 1
ATOM 660 N N . VAL A 1 88 ? 14.909 -4.686 -32.632 1.00 62.22 88 VAL A N 1
ATOM 661 C CA . VAL A 1 88 ? 15.898 -5.085 -33.638 1.00 62.22 88 VAL A CA 1
ATOM 662 C C . VAL A 1 88 ? 16.918 -3.954 -33.631 1.00 62.22 88 VAL A C 1
ATOM 664 O O . VAL A 1 88 ? 16.820 -2.994 -34.390 1.00 62.22 88 VAL A O 1
ATOM 667 N N . ASP A 1 89 ? 17.794 -3.983 -32.631 1.00 72.31 89 ASP A N 1
ATOM 668 C CA . ASP A 1 89 ? 18.846 -3.003 -32.484 1.00 72.31 89 ASP A CA 1
ATOM 669 C C . ASP A 1 89 ? 19.946 -3.369 -33.475 1.00 72.31 89 ASP A C 1
ATOM 671 O O . ASP A 1 89 ? 20.804 -4.213 -33.208 1.00 72.31 89 ASP A O 1
ATOM 675 N N . ASN A 1 90 ? 19.856 -2.765 -34.658 1.00 84.94 90 ASN A N 1
ATOM 676 C CA . ASN A 1 90 ? 20.850 -2.916 -35.713 1.00 84.94 90 ASN A CA 1
ATOM 677 C C . ASN A 1 90 ? 22.123 -2.114 -35.427 1.00 84.94 90 ASN A C 1
ATOM 679 O O . ASN A 1 90 ? 23.006 -2.090 -36.278 1.00 84.94 90 ASN A O 1
ATOM 683 N N . ARG A 1 91 ? 22.246 -1.445 -34.272 1.00 93.44 91 ARG A N 1
ATOM 684 C CA . ARG A 1 91 ? 23.510 -0.821 -33.887 1.00 93.44 91 ARG A CA 1
ATOM 685 C C . ARG A 1 91 ? 24.573 -1.901 -33.730 1.00 93.44 91 ARG A C 1
ATOM 687 O O . ARG A 1 91 ? 24.382 -2.898 -33.032 1.00 93.44 91 ARG A O 1
ATOM 694 N N . LEU A 1 92 ? 25.698 -1.679 -34.390 1.00 95.25 92 LEU A N 1
ATOM 695 C CA . LEU A 1 92 ? 26.879 -2.506 -34.275 1.00 95.25 92 LEU A CA 1
ATOM 696 C C . LEU A 1 92 ? 27.841 -1.897 -33.285 1.00 95.25 92 LEU A C 1
ATOM 698 O O . LEU A 1 92 ? 28.094 -0.690 -33.291 1.00 95.25 92 LEU A O 1
ATOM 702 N N . TYR A 1 93 ? 28.430 -2.777 -32.494 1.00 96.88 93 TYR A N 1
ATOM 703 C CA . TYR A 1 93 ? 29.479 -2.433 -31.561 1.00 96.88 93 TYR A CA 1
ATOM 704 C C . TYR A 1 93 ? 30.705 -3.297 -31.817 1.00 96.88 93 TYR A C 1
ATOM 706 O O . TYR A 1 93 ? 30.580 -4.474 -32.158 1.00 96.88 93 TYR A O 1
ATOM 714 N N . ASN A 1 94 ? 31.897 -2.734 -31.650 1.00 96.00 94 ASN A N 1
ATOM 715 C CA . ASN A 1 94 ? 33.109 -3.547 -31.571 1.00 96.00 94 ASN A CA 1
ATOM 716 C C . ASN A 1 94 ? 33.228 -4.211 -30.181 1.00 96.00 94 ASN A C 1
ATOM 718 O O . ASN A 1 94 ? 32.409 -3.979 -29.290 1.00 96.00 94 ASN A O 1
ATOM 722 N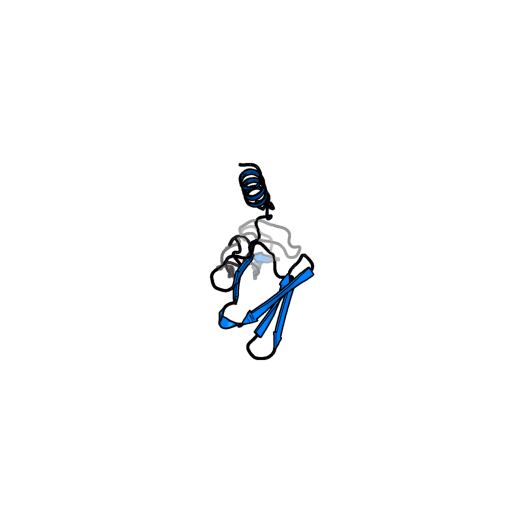 N . LEU A 1 95 ? 34.260 -5.034 -29.973 1.00 94.62 95 LEU A N 1
ATOM 723 C CA . LEU A 1 95 ? 34.466 -5.746 -28.701 1.00 94.62 95 LEU A CA 1
ATOM 724 C C . LEU A 1 95 ? 34.718 -4.827 -27.495 1.00 94.62 95 LEU A C 1
ATOM 726 O O . LEU A 1 95 ? 34.495 -5.251 -26.366 1.00 94.62 95 LEU A O 1
ATOM 730 N N . ASN A 1 96 ? 35.118 -3.575 -27.728 1.00 95.31 96 ASN A N 1
ATOM 731 C CA . ASN A 1 96 ? 35.271 -2.567 -26.677 1.00 95.31 96 ASN A CA 1
ATOM 732 C C . ASN A 1 96 ? 33.938 -1.880 -26.325 1.00 95.31 96 ASN A C 1
ATOM 734 O O . ASN A 1 96 ? 33.921 -0.944 -25.530 1.00 95.31 96 ASN A O 1
ATOM 738 N N . GLY A 1 97 ? 32.826 -2.294 -26.943 1.00 93.75 97 GLY A N 1
ATOM 739 C CA . GLY A 1 97 ? 31.507 -1.695 -26.743 1.00 93.75 97 GLY A CA 1
ATOM 740 C C . GLY A 1 97 ? 31.326 -0.343 -27.437 1.00 93.75 97 GLY A C 1
ATOM 741 O O . GLY A 1 97 ? 30.370 0.369 -27.137 1.00 93.75 97 GLY A O 1
ATOM 742 N N . GLN A 1 98 ? 32.214 0.035 -28.361 1.00 96.75 98 GLN A N 1
ATOM 743 C CA . GLN A 1 98 ? 32.098 1.289 -29.108 1.00 96.75 98 GLN A CA 1
ATOM 744 C C . GLN A 1 98 ? 31.130 1.113 -30.274 1.00 96.75 98 GLN A C 1
ATOM 746 O O . GLN A 1 98 ? 31.227 0.127 -31.001 1.00 96.75 98 GLN A O 1
ATOM 751 N N . TYR A 1 99 ? 30.227 2.074 -30.470 1.00 95.81 99 TYR A N 1
ATOM 752 C CA . TYR A 1 99 ? 29.312 2.094 -31.611 1.00 95.81 99 TYR A CA 1
ATOM 753 C C . TYR A 1 99 ? 30.076 2.346 -32.918 1.00 95.81 99 TYR A C 1
ATOM 755 O O . TYR A 1 99 ? 30.842 3.303 -33.007 1.00 95.81 99 TYR A O 1
ATOM 763 N N . VAL A 1 100 ? 29.852 1.503 -33.929 1.00 95.75 100 VAL A N 1
ATOM 764 C CA . VAL A 1 100 ? 30.568 1.548 -35.221 1.00 95.75 100 VAL A CA 1
ATOM 765 C C . VAL A 1 100 ? 29.644 1.654 -36.440 1.00 95.75 100 VAL A C 1
ATOM 767 O O . VAL A 1 100 ? 30.123 1.633 -37.569 1.00 95.75 100 VAL A O 1
ATOM 770 N N . GLY A 1 101 ? 28.331 1.790 -36.235 1.00 94.88 101 GLY A N 1
ATOM 771 C CA . GLY A 1 101 ? 27.355 1.994 -37.309 1.00 94.88 101 GLY A CA 1
ATOM 772 C C . GLY A 1 101 ? 26.160 1.048 -37.235 1.00 94.88 101 GLY A C 1
ATOM 773 O O . GLY A 1 101 ? 25.889 0.446 -36.200 1.00 94.88 101 GLY A O 1
ATOM 774 N N . THR A 1 102 ? 25.434 0.923 -38.345 1.00 93.75 102 THR A N 1
ATOM 775 C CA . THR A 1 102 ? 24.215 0.097 -38.462 1.00 93.75 102 THR A CA 1
ATOM 776 C C . THR A 1 102 ? 24.299 -0.997 -39.532 1.00 93.75 102 THR A C 1
ATOM 778 O O . THR A 1 102 ? 23.344 -1.747 -39.726 1.00 93.75 102 THR A O 1
ATOM 781 N N . THR A 1 103 ? 25.437 -1.110 -40.226 1.00 92.62 103 THR A N 1
ATOM 782 C CA . THR A 1 103 ? 25.702 -2.132 -41.247 1.00 92.62 103 THR A CA 1
ATOM 783 C C . THR A 1 103 ? 27.075 -2.775 -41.054 1.00 92.62 103 THR A C 1
ATOM 785 O O . THR A 1 103 ? 28.007 -2.127 -40.586 1.00 92.62 103 THR A O 1
ATOM 788 N N . LEU A 1 104 ? 27.197 -4.054 -41.423 1.00 93.00 104 LEU A N 1
ATOM 789 C CA . LEU A 1 104 ? 28.473 -4.783 -41.451 1.00 93.00 104 LEU A CA 1
ATOM 790 C C . LEU A 1 104 ? 29.311 -4.438 -42.693 1.00 93.00 104 LEU A C 1
ATOM 792 O O . LEU A 1 104 ? 30.516 -4.678 -42.710 1.00 93.00 104 LEU A O 1
ATOM 796 N N . ASN A 1 105 ? 28.681 -3.897 -43.740 1.00 93.19 105 ASN A N 1
ATOM 797 C CA . ASN A 1 105 ? 29.351 -3.608 -45.003 1.00 93.19 105 ASN A CA 1
ATOM 798 C C . ASN A 1 105 ? 30.359 -2.468 -44.831 1.00 93.19 105 ASN A C 1
ATOM 800 O O . ASN A 1 105 ? 30.008 -1.394 -44.348 1.00 93.19 105 ASN A O 1
ATOM 804 N N . GLY A 1 106 ? 31.599 -2.696 -45.267 1.00 90.62 106 GLY A N 1
ATOM 805 C CA . GLY A 1 106 ? 32.682 -1.712 -45.172 1.00 90.62 106 GLY A CA 1
ATOM 806 C C . GLY A 1 106 ? 33.401 -1.682 -43.820 1.00 90.62 106 GLY A C 1
ATOM 807 O O . GLY A 1 106 ? 34.336 -0.901 -43.662 1.00 90.62 106 GLY A O 1
ATOM 808 N N . LEU A 1 107 ? 33.014 -2.532 -42.862 1.00 94.38 107 LEU A N 1
ATOM 809 C CA . LEU A 1 107 ? 33.784 -2.730 -41.636 1.00 94.38 107 LEU A CA 1
ATOM 810 C C . LEU A 1 107 ? 34.994 -3.636 -41.896 1.00 94.38 107 LEU A C 1
ATOM 812 O O . LEU A 1 107 ? 34.935 -4.569 -42.697 1.00 94.38 107 LEU A O 1
ATOM 816 N N . SER A 1 108 ? 36.093 -3.368 -41.192 1.00 95.50 108 SER A N 1
ATOM 817 C CA . SER A 1 108 ? 37.276 -4.231 -41.196 1.00 95.50 108 SER A CA 1
ATOM 818 C C . SER A 1 108 ? 36.950 -5.644 -40.696 1.00 95.50 108 SER A C 1
ATOM 820 O O . SER A 1 108 ? 35.982 -5.869 -39.970 1.00 95.50 108 SER A O 1
ATOM 822 N N . LYS A 1 109 ? 37.802 -6.613 -41.041 1.00 96.44 109 LYS A N 1
ATOM 823 C CA . LYS A 1 109 ? 37.690 -7.990 -40.540 1.00 96.44 109 LYS A CA 1
ATOM 824 C C . LYS A 1 109 ? 37.749 -8.006 -39.011 1.00 96.44 109 LYS A C 1
ATOM 826 O O . LYS A 1 109 ? 38.627 -7.373 -38.425 1.00 96.44 109 LYS A O 1
ATOM 831 N N . GLY A 1 110 ? 36.844 -8.736 -38.361 1.00 95.50 110 GLY A N 1
ATOM 832 C CA . GLY A 1 110 ? 36.763 -8.750 -36.900 1.00 95.50 110 GLY A CA 1
ATOM 833 C C . GLY A 1 110 ? 35.435 -9.256 -36.338 1.00 95.50 110 GLY A C 1
ATOM 834 O O . GLY A 1 110 ? 34.570 -9.735 -37.071 1.00 95.50 110 GLY A O 1
ATOM 835 N N . VAL A 1 111 ? 35.290 -9.161 -35.011 1.00 97.38 111 VAL A N 1
ATOM 836 C CA . VAL A 1 111 ? 34.081 -9.562 -34.273 1.00 97.38 111 VAL A CA 1
ATOM 837 C C . VAL A 1 111 ? 33.285 -8.328 -33.859 1.00 97.38 111 VAL A C 1
ATOM 839 O O . VAL A 1 111 ? 33.827 -7.411 -33.241 1.00 97.38 111 VAL A O 1
ATOM 842 N N . TYR A 1 112 ? 31.985 -8.358 -34.137 1.00 97.06 112 TYR A N 1
ATOM 843 C CA . TYR A 1 112 ? 31.039 -7.289 -33.835 1.00 97.06 112 TYR A CA 1
ATOM 844 C C . TYR A 1 112 ? 29.856 -7.809 -33.026 1.00 97.06 112 TYR A C 1
ATOM 846 O O . TYR A 1 112 ? 29.512 -8.987 -33.102 1.00 97.06 112 TYR A O 1
ATOM 854 N N . ILE A 1 113 ? 29.230 -6.929 -32.252 1.00 95.81 113 ILE A N 1
ATOM 855 C CA . ILE A 1 113 ? 28.034 -7.213 -31.461 1.00 95.81 113 ILE A CA 1
ATOM 856 C C . ILE A 1 113 ? 26.852 -6.503 -32.123 1.00 95.81 113 ILE A C 1
ATOM 858 O O . ILE A 1 113 ? 26.883 -5.285 -32.276 1.00 95.81 113 ILE A O 1
ATOM 862 N N . VAL A 1 114 ? 25.816 -7.258 -32.492 1.00 93.31 114 VAL A N 1
ATOM 863 C CA . VAL A 1 114 ? 24.539 -6.747 -33.018 1.00 93.31 114 VAL A CA 1
ATOM 864 C C . VAL A 1 114 ? 23.399 -7.468 -32.313 1.00 93.31 114 VAL A C 1
ATOM 866 O O . VAL A 1 114 ? 23.403 -8.697 -32.218 1.00 93.31 114 VAL A O 1
ATOM 869 N N . ASN A 1 115 ? 22.442 -6.716 -31.765 1.00 89.00 115 ASN A N 1
ATOM 870 C CA . ASN A 1 115 ? 21.318 -7.271 -31.004 1.00 89.00 115 ASN A CA 1
ATOM 871 C C . ASN A 1 115 ? 21.749 -8.316 -29.938 1.00 89.00 115 ASN A C 1
ATOM 873 O O . ASN A 1 115 ? 21.192 -9.410 -29.838 1.00 89.00 115 ASN A O 1
ATOM 877 N N . GLY A 1 116 ? 22.836 -8.025 -29.211 1.00 86.88 116 GLY A N 1
ATOM 878 C CA . GLY A 1 116 ? 23.397 -8.911 -28.181 1.00 86.88 116 GLY A CA 1
ATOM 879 C C . GLY A 1 116 ? 24.101 -10.179 -28.692 1.00 86.88 116 GLY A C 1
ATOM 880 O O . GLY A 1 116 ? 24.539 -10.993 -27.881 1.00 86.88 116 GLY A O 1
ATOM 881 N N . LYS A 1 117 ? 24.242 -10.367 -30.011 1.00 91.00 117 LYS A N 1
ATOM 882 C CA . LYS A 1 117 ? 24.912 -11.524 -30.629 1.00 91.00 117 LYS A CA 1
ATOM 883 C C . LYS A 1 117 ? 26.237 -11.127 -31.273 1.00 91.00 117 LYS A C 1
ATOM 885 O O . LYS A 1 117 ? 26.353 -10.048 -31.845 1.00 91.00 117 LYS A O 1
ATOM 890 N N . LYS A 1 118 ? 27.222 -12.029 -31.217 1.00 94.94 118 LYS A N 1
ATOM 891 C CA . LYS A 1 118 ? 28.524 -11.866 -31.882 1.00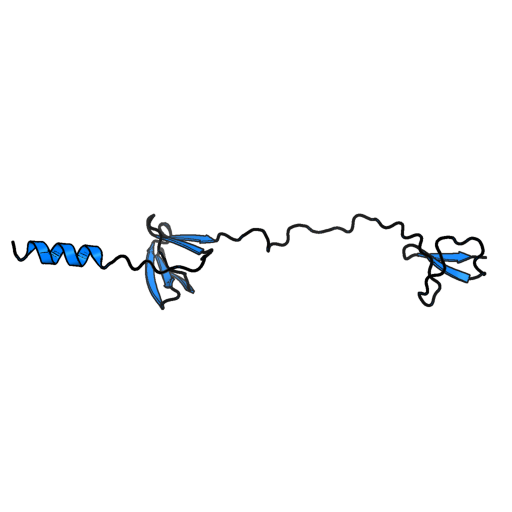 94.94 118 LYS A CA 1
ATOM 892 C C . LYS A 1 118 ? 28.434 -12.289 -33.351 1.00 94.94 118 LYS A C 1
ATOM 894 O O . LYS A 1 118 ? 27.914 -13.364 -33.641 1.00 94.94 118 LYS A O 1
ATOM 899 N N . VAL A 1 119 ? 28.974 -11.477 -34.256 1.00 94.81 119 VAL A N 1
ATOM 900 C CA . VAL A 1 119 ? 29.036 -11.721 -35.706 1.00 94.81 119 VAL A CA 1
ATOM 901 C C . VAL A 1 119 ? 30.461 -11.480 -36.202 1.00 94.81 119 VAL A C 1
ATOM 903 O O . VAL A 1 119 ? 31.124 -10.552 -35.745 1.00 94.81 119 VAL A O 1
ATOM 906 N N . VAL A 1 120 ? 30.938 -12.320 -37.124 1.00 96.50 120 VAL A N 1
ATOM 907 C CA . VAL A 1 120 ? 32.290 -12.237 -37.698 1.00 96.50 120 VAL A CA 1
ATOM 908 C C . VAL A 1 120 ? 32.228 -11.650 -39.107 1.00 96.50 120 VAL A C 1
ATOM 910 O O . VAL A 1 120 ? 31.560 -12.215 -39.972 1.00 96.50 120 VAL A O 1
ATOM 913 N N . VAL A 1 121 ? 32.963 -10.562 -39.341 1.00 96.44 121 VAL A N 1
ATOM 914 C CA . VAL A 1 121 ? 33.259 -10.032 -40.683 1.00 96.44 121 VAL A CA 1
ATOM 915 C C . VAL A 1 121 ? 34.582 -10.641 -41.147 1.00 96.44 121 VAL A C 1
ATOM 917 O O . VAL A 1 121 ? 35.579 -10.567 -40.423 1.00 96.44 121 VAL A O 1
ATOM 920 N N . LYS A 1 122 ? 34.570 -11.295 -42.314 1.00 92.00 122 LYS A N 1
ATOM 921 C CA . LYS A 1 122 ? 35.701 -12.057 -42.873 1.00 92.00 122 LYS A CA 1
ATOM 922 C C . LYS A 1 122 ? 36.511 -11.286 -43.900 1.00 92.00 122 LYS A C 1
ATOM 924 O O . LYS A 1 122 ? 35.991 -10.323 -44.493 1.00 92.00 122 LYS A O 1
#

Foldseek 3Di:
DVVVVVVVVVVPPPPPPDPDDPAQKWKFFQNRTDPFAFDDWDDDPQKIWTQTPVRDIDIDGPVRIDIGGHDDPPPDPDDDPPVPDDDQQLFKAAPVRDTDDRDPPPDDFHWIAGPNDIDTDD

Secondary structure (DSSP, 8-state):
--SHHHHHHHSSS----------SEEEEETTEEESS-EEEEEEETTEEEEEETTS-EEEEEGGGEEEEE---GGGS--------S------EEETT--EEES-STTPPSEEEEETTEEEEE-

Radius of gyration: 33.94 Å; chains: 1; bounding box: 76×45×78 Å